Protein AF-A0A960QPZ6-F1 (afdb_monomer_lite)

Sequence (153 aa):
MKTTFALFFSLGWSLLLLDAQANNLSITNLSLVNVTNGSADIQFDLSWDNSWRTSWSDNGDTVTVTNWDAAWVFAKFRQSGGLWKHVMLTESNHTATGGTVIDVAMDDGGTNLGAFVYRPVDGAGSVTCEQMRLHWNYAASGLSGTNDVDIAV

pLDDT: mean 88.05, std 16.97, range [37.25, 98.75]

Secondary structure (DSSP, 8-state):
--------------------S-EEEEEEEEEEEEEETTEEEEEEEEEEEEEEEEEEEETTTTEEEEEE-EEEE--EEEETT---EE--B-SS--B--TT-EEEEEE-TTS-EEEEEEE-SSSEEEEEEEEEEEEEE-TTTTT-S--TTEEEE-

Foldseek 3Di:
DDDDDDDDPPPPPPPPPPPPQKAPWDKADWDWAPWDFQKIKGWIKIKTWWWFKDWDADPVNPDIDIDTDWDWDWKWKDAQPDDIDAFFFDQDPWDWFQQWDWHFDADPVRTRRTTIIGHPDGDTTMGITHGTITMTRVVVVVDRGCPRMDMDD

Radius of gyration: 22.53 Å; chains: 1; bounding box: 46×29×90 Å

Structure (mmCIF, N/CA/C/O backbone):
data_AF-A0A960QPZ6-F1
#
_entry.id   AF-A0A960QPZ6-F1
#
loop_
_atom_site.group_PDB
_atom_site.id
_atom_site.type_symbol
_atom_site.label_atom_id
_atom_site.label_alt_id
_atom_site.label_comp_id
_atom_site.label_asym_id
_atom_site.label_entity_id
_atom_site.label_seq_id
_atom_site.pdbx_PDB_ins_code
_atom_site.Cartn_x
_atom_site.Cartn_y
_atom_site.Cartn_z
_atom_site.occupancy
_atom_site.B_iso_or_equiv
_atom_site.auth_seq_id
_atom_site.auth_comp_id
_atom_site.auth_asym_id
_atom_site.auth_atom_id
_atom_site.pdbx_PDB_model_num
ATOM 1 N N . MET A 1 1 ? 15.414 12.704 -68.018 1.00 43.94 1 MET A N 1
ATOM 2 C CA . MET A 1 1 ? 15.984 12.180 -66.760 1.00 43.94 1 MET A CA 1
ATOM 3 C C . MET A 1 1 ? 15.284 12.911 -65.625 1.00 43.94 1 MET A C 1
ATOM 5 O O . MET A 1 1 ? 15.321 14.132 -65.606 1.00 43.94 1 MET A O 1
ATOM 9 N N . LYS A 1 2 ? 14.491 12.188 -64.829 1.00 42.75 2 LYS A N 1
ATOM 10 C CA . LYS A 1 2 ? 13.606 12.718 -63.780 1.00 42.75 2 LYS A CA 1
ATOM 11 C C . LYS A 1 2 ? 14.327 12.629 -62.437 1.00 42.75 2 LYS A C 1
ATOM 13 O O . LYS A 1 2 ? 14.859 11.560 -62.181 1.00 42.75 2 LYS A O 1
ATOM 18 N N . THR A 1 3 ? 14.224 13.655 -61.594 1.00 42.50 3 THR A N 1
ATOM 19 C CA . THR A 1 3 ? 14.124 13.518 -60.125 1.00 42.50 3 THR A CA 1
ATOM 20 C C . THR A 1 3 ? 13.735 14.869 -59.525 1.00 42.50 3 THR A C 1
ATOM 22 O O . THR A 1 3 ? 14.580 15.737 -59.327 1.00 42.50 3 THR A O 1
ATOM 25 N N . THR A 1 4 ? 12.445 15.051 -59.251 1.00 46.94 4 THR A N 1
ATOM 26 C CA . THR A 1 4 ? 11.935 16.123 -58.386 1.00 46.94 4 THR A CA 1
ATOM 27 C C . THR A 1 4 ? 11.815 15.536 -56.983 1.00 46.94 4 THR A C 1
ATOM 29 O O . THR A 1 4 ? 11.091 14.562 -56.790 1.00 46.94 4 THR A O 1
ATOM 32 N N . PHE A 1 5 ? 12.566 16.082 -56.028 1.00 43.59 5 PHE A N 1
ATOM 33 C CA . PHE A 1 5 ? 12.556 15.671 -54.624 1.00 43.59 5 PHE A CA 1
ATOM 34 C C . PHE A 1 5 ? 11.449 16.452 -53.906 1.00 43.59 5 PHE A C 1
ATOM 36 O O . PHE A 1 5 ? 11.554 17.667 -53.748 1.00 43.59 5 PHE A O 1
ATOM 43 N N . ALA A 1 6 ? 10.359 15.784 -53.533 1.00 40.78 6 ALA A N 1
ATOM 44 C CA . ALA A 1 6 ? 9.303 16.381 -52.724 1.00 40.78 6 ALA A CA 1
ATOM 45 C C . ALA A 1 6 ? 9.558 16.039 -51.249 1.00 40.78 6 ALA A C 1
ATOM 47 O O . ALA A 1 6 ? 9.459 14.877 -50.856 1.00 40.78 6 ALA A O 1
ATOM 48 N N . LEU A 1 7 ? 9.894 17.047 -50.438 1.00 37.25 7 LEU A N 1
ATOM 49 C CA . LEU A 1 7 ? 9.823 16.952 -48.980 1.00 37.25 7 LEU A CA 1
ATOM 50 C C . LEU A 1 7 ? 8.342 16.910 -48.576 1.00 37.25 7 LEU A C 1
ATOM 52 O O . LEU A 1 7 ? 7.638 17.910 -48.707 1.00 37.25 7 LEU A O 1
ATOM 56 N N . PHE A 1 8 ? 7.873 15.780 -48.050 1.00 42.38 8 PHE A N 1
ATOM 57 C CA . PHE A 1 8 ? 6.634 15.744 -47.277 1.00 42.38 8 PHE A CA 1
ATOM 58 C C . PHE A 1 8 ? 6.959 16.117 -45.830 1.00 42.38 8 PHE A C 1
ATOM 60 O O . PHE A 1 8 ? 7.414 15.289 -45.047 1.00 42.38 8 PHE A O 1
ATOM 67 N N . PHE A 1 9 ? 6.725 17.378 -45.473 1.00 42.84 9 PHE A N 1
ATOM 68 C CA . PHE A 1 9 ? 6.653 17.815 -44.080 1.00 42.84 9 PHE A CA 1
ATOM 69 C C . PHE A 1 9 ? 5.262 17.444 -43.545 1.00 42.84 9 PHE A C 1
ATOM 71 O O . PHE A 1 9 ? 4.390 18.293 -43.381 1.00 42.84 9 PHE A O 1
ATOM 78 N N . SER A 1 10 ? 5.005 16.151 -43.331 1.00 46.50 10 SER A N 1
ATOM 79 C CA . SER A 1 10 ? 3.870 15.760 -42.501 1.00 46.50 10 SER A CA 1
ATOM 80 C C . SER A 1 10 ? 4.291 15.960 -41.049 1.00 46.50 10 SER A C 1
ATOM 82 O O . SER A 1 10 ? 4.783 15.033 -40.406 1.00 46.50 10 SER A O 1
ATOM 84 N N . LEU A 1 11 ? 4.083 17.174 -40.528 1.00 47.16 11 LEU A N 1
ATOM 85 C CA . LEU A 1 11 ? 3.841 17.378 -39.099 1.00 47.16 11 LEU A CA 1
ATOM 86 C C . LEU A 1 11 ? 2.511 16.681 -38.763 1.00 47.16 11 LEU A C 1
ATOM 88 O O . LEU A 1 11 ? 1.470 17.298 -38.554 1.00 47.16 11 LEU A O 1
ATOM 92 N N . GLY A 1 12 ? 2.537 15.351 -38.820 1.00 43.44 12 GLY A N 1
ATOM 93 C CA . GLY A 1 12 ? 1.534 14.491 -38.239 1.00 43.44 12 GLY A CA 1
ATOM 94 C C . GLY A 1 12 ? 1.716 14.625 -36.747 1.00 43.44 12 GLY A C 1
ATOM 95 O O . GLY A 1 12 ? 2.665 14.104 -36.173 1.00 43.44 12 GLY A O 1
ATOM 96 N N . TRP A 1 13 ? 0.836 15.416 -36.167 1.00 51.91 13 TRP A N 1
ATOM 97 C CA . TRP A 1 13 ? 0.618 15.615 -34.752 1.00 51.91 13 TRP A CA 1
ATOM 98 C C . TRP A 1 13 ? 0.305 14.259 -34.099 1.00 51.91 13 TRP A C 1
ATOM 100 O O . TRP A 1 13 ? -0.841 13.936 -33.809 1.00 51.91 13 TRP A O 1
ATOM 110 N N . SER A 1 14 ? 1.309 13.411 -33.902 1.00 44.62 14 SER A N 1
ATOM 111 C CA . SER A 1 14 ? 1.199 12.313 -32.960 1.00 44.62 14 SER A CA 1
ATOM 112 C C . SER A 1 14 ? 1.344 12.945 -31.584 1.00 44.62 14 SER A C 1
ATOM 114 O O . SER A 1 14 ? 2.446 13.023 -31.040 1.00 44.62 14 SER A O 1
ATOM 116 N N . LEU A 1 15 ? 0.224 13.436 -31.036 1.00 45.72 15 LEU A N 1
ATOM 117 C CA . LEU A 1 15 ? 0.017 13.333 -29.599 1.00 45.72 15 LEU A CA 1
ATOM 118 C C . LEU A 1 15 ? 0.241 11.853 -29.283 1.00 45.72 15 LEU A C 1
ATOM 120 O O . LEU A 1 15 ? -0.652 11.027 -29.461 1.00 45.72 15 LEU A O 1
ATOM 124 N N . LEU A 1 16 ? 1.469 11.508 -28.898 1.00 50.16 16 LEU A N 1
ATOM 125 C CA . LEU A 1 16 ? 1.705 10.337 -28.082 1.00 50.16 16 LEU A CA 1
ATOM 126 C C . LEU A 1 16 ? 0.889 10.614 -26.828 1.00 50.16 16 LEU A C 1
ATOM 128 O O . LEU A 1 16 ? 1.297 11.389 -25.963 1.00 50.16 16 LEU A O 1
ATOM 132 N N . LEU A 1 17 ? -0.327 10.072 -26.813 1.00 46.59 17 LEU A N 1
ATOM 133 C CA . LEU A 1 17 ? -1.049 9.805 -25.591 1.00 46.59 17 LEU A CA 1
ATOM 134 C C . LEU A 1 17 ? -0.067 8.975 -24.772 1.00 46.59 17 LEU A C 1
ATOM 136 O O . LEU A 1 17 ? 0.158 7.799 -25.048 1.00 46.59 17 LEU A O 1
ATOM 140 N N . LEU A 1 18 ? 0.630 9.635 -23.851 1.00 50.94 18 LEU A N 1
ATOM 141 C CA . LEU A 1 18 ? 1.310 8.960 -22.766 1.00 50.94 18 LEU A CA 1
ATOM 142 C C . LEU A 1 18 ? 0.172 8.415 -21.912 1.00 50.94 18 LEU A C 1
ATOM 144 O O . LEU A 1 18 ? -0.255 9.055 -20.954 1.00 50.94 18 LEU A O 1
ATOM 148 N N . ASP A 1 19 ? -0.402 7.295 -22.354 1.00 54.47 19 ASP A N 1
ATOM 149 C CA . ASP A 1 19 ? -1.340 6.536 -21.554 1.00 54.47 19 ASP A CA 1
ATOM 150 C C . ASP A 1 19 ? -0.607 6.239 -20.256 1.00 54.47 19 ASP A C 1
ATOM 152 O O . ASP A 1 19 ? 0.453 5.598 -20.263 1.00 54.47 19 ASP A O 1
ATOM 156 N N . ALA A 1 20 ? -1.139 6.782 -19.159 1.00 57.62 20 ALA A N 1
ATOM 157 C CA . ALA A 1 20 ? -0.733 6.400 -17.823 1.00 57.62 20 ALA A CA 1
ATOM 158 C C . ALA A 1 20 ? -0.838 4.877 -17.780 1.00 57.62 20 ALA A C 1
ATOM 160 O O . ALA A 1 20 ? -1.936 4.329 -17.855 1.00 57.62 20 ALA A O 1
ATOM 161 N N . GLN A 1 21 ? 0.322 4.217 -17.801 1.00 70.19 21 GLN A N 1
ATOM 162 C CA . GLN A 1 21 ? 0.379 2.784 -18.051 1.00 70.19 21 GLN A CA 1
ATOM 163 C C . GLN A 1 21 ? -0.396 2.065 -16.940 1.00 70.19 21 GLN A C 1
ATOM 165 O O . GLN A 1 21 ? -1.256 1.268 -17.262 1.00 70.19 21 GLN A O 1
ATOM 170 N N . ALA A 1 22 ? -0.239 2.451 -15.669 1.00 73.75 22 ALA A N 1
ATOM 171 C CA . ALA A 1 22 ? -0.967 1.862 -14.544 1.00 73.75 22 ALA A CA 1
ATOM 172 C C . ALA A 1 22 ? -2.485 2.138 -14.593 1.00 73.75 22 ALA A C 1
ATOM 174 O O . ALA A 1 22 ? -2.936 3.256 -14.333 1.00 73.75 22 ALA A O 1
ATOM 175 N N . ASN A 1 23 ? -3.287 1.112 -14.875 1.00 89.38 23 ASN A N 1
ATOM 176 C CA . ASN A 1 23 ? -4.750 1.195 -14.883 1.00 89.38 23 ASN A CA 1
ATOM 177 C C . ASN A 1 23 ? -5.389 0.009 -14.142 1.00 89.38 23 ASN A C 1
ATOM 179 O O . ASN A 1 23 ? -4.703 -0.902 -13.692 1.00 89.38 23 ASN A O 1
ATOM 183 N N . ASN A 1 24 ? -6.709 0.065 -13.935 1.00 95.25 24 ASN A N 1
ATOM 184 C CA . ASN A 1 24 ? -7.474 -0.960 -13.210 1.00 95.25 24 ASN A CA 1
ATOM 185 C C . ASN A 1 24 ? -6.966 -1.247 -11.780 1.00 95.25 24 ASN A C 1
ATOM 187 O O . ASN A 1 24 ? -7.023 -2.384 -11.318 1.00 95.25 24 ASN A O 1
ATOM 191 N N . LEU A 1 25 ? -6.491 -0.214 -11.071 1.00 96.25 25 LEU A N 1
ATOM 192 C CA . LEU A 1 25 ? -6.108 -0.324 -9.662 1.00 96.25 25 LEU A CA 1
ATOM 193 C C . LEU A 1 25 ? -7.307 -0.774 -8.818 1.00 96.25 25 LEU A C 1
ATOM 195 O O . LEU A 1 25 ? -8.364 -0.140 -8.835 1.00 96.25 25 LEU A O 1
ATOM 199 N N . SER A 1 26 ? -7.130 -1.856 -8.068 1.00 97.12 26 SER A N 1
ATOM 200 C CA . SER A 1 26 ? -8.166 -2.460 -7.241 1.00 97.12 26 SER A CA 1
ATOM 201 C C . SER A 1 26 ? -7.607 -2.906 -5.898 1.00 97.12 26 SER A C 1
ATOM 203 O O . SER A 1 26 ? -6.515 -3.474 -5.827 1.00 97.12 26 SER A O 1
ATOM 205 N N . ILE A 1 27 ? -8.390 -2.662 -4.846 1.00 97.88 27 ILE A N 1
ATOM 206 C CA . ILE A 1 27 ? -8.162 -3.174 -3.498 1.00 97.88 27 ILE A CA 1
ATOM 207 C C . ILE A 1 27 ? -9.386 -3.987 -3.088 1.00 97.88 27 ILE A C 1
ATOM 209 O O . ILE A 1 27 ? -10.518 -3.501 -3.150 1.00 97.88 27 ILE A O 1
ATOM 213 N N . THR A 1 28 ? -9.164 -5.226 -2.663 1.00 98.31 28 THR A N 1
ATOM 214 C CA . THR A 1 28 ? -10.225 -6.153 -2.249 1.00 98.31 28 THR A CA 1
ATOM 215 C C . THR A 1 28 ? -9.833 -6.922 -0.992 1.00 98.31 28 THR A C 1
ATOM 217 O O . THR A 1 28 ? -8.703 -6.832 -0.522 1.00 98.31 28 THR A O 1
ATOM 220 N N . ASN A 1 29 ? -10.774 -7.687 -0.429 1.00 98.00 29 ASN A N 1
ATOM 221 C CA . ASN A 1 29 ? -10.524 -8.617 0.682 1.00 98.00 29 ASN A CA 1
ATOM 222 C C . ASN A 1 29 ? -9.880 -7.969 1.923 1.00 98.00 29 ASN A C 1
ATOM 224 O O . ASN A 1 29 ? -9.059 -8.574 2.612 1.00 98.00 29 ASN A O 1
ATOM 228 N N . LEU A 1 30 ? -10.289 -6.730 2.212 1.00 98.00 30 LEU A N 1
ATOM 229 C CA . LEU A 1 30 ? -9.830 -5.973 3.369 1.00 98.00 30 LEU A CA 1
ATOM 230 C C . LEU A 1 30 ? -10.239 -6.658 4.679 1.00 98.00 30 LEU A C 1
ATOM 232 O O . LEU A 1 30 ? -11.414 -6.952 4.906 1.00 98.00 30 LEU A O 1
ATOM 236 N N . SER A 1 31 ? -9.271 -6.868 5.564 1.00 97.00 31 SER A N 1
ATOM 237 C CA . SER A 1 31 ? -9.480 -7.409 6.904 1.00 97.00 31 SER A CA 1
ATOM 238 C C . SER A 1 31 ? -8.396 -6.939 7.872 1.00 97.00 31 SER A C 1
ATOM 240 O O . SER A 1 31 ? -7.317 -6.506 7.472 1.00 97.00 31 SER A O 1
ATOM 242 N N . LEU A 1 32 ? -8.691 -7.022 9.168 1.00 96.62 32 LEU A N 1
ATOM 243 C CA . LEU A 1 32 ? -7.719 -6.785 10.229 1.00 96.62 32 LEU A CA 1
ATOM 244 C C . LEU A 1 32 ? -7.284 -8.130 10.811 1.00 96.62 32 LEU A C 1
ATOM 246 O O . LEU A 1 32 ? -8.122 -8.903 11.278 1.00 96.62 32 LEU A O 1
ATOM 250 N N . VAL A 1 33 ? -5.984 -8.406 10.794 1.00 97.25 33 VAL A N 1
ATOM 251 C CA . VAL A 1 33 ? -5.399 -9.664 11.279 1.00 97.25 33 VAL A CA 1
ATOM 252 C C . VAL A 1 33 ? -4.259 -9.383 12.256 1.00 97.25 33 VAL A C 1
ATOM 254 O O . VAL A 1 33 ? -3.859 -8.235 12.443 1.00 97.25 33 VAL A O 1
ATOM 257 N N . ASN A 1 34 ? -3.754 -10.426 12.923 1.00 96.56 34 ASN A N 1
ATOM 258 C CA . ASN A 1 34 ? -2.625 -10.339 13.861 1.00 96.56 34 ASN A CA 1
ATOM 259 C C . ASN A 1 34 ? -2.759 -9.204 14.888 1.00 96.56 34 ASN A C 1
ATOM 261 O O . ASN A 1 34 ? -1.791 -8.519 15.212 1.00 96.56 34 ASN A O 1
ATOM 265 N N . VAL A 1 35 ? -3.977 -8.996 15.393 1.00 95.81 35 VAL A N 1
ATOM 266 C CA . VAL A 1 35 ? -4.238 -8.001 16.430 1.00 95.81 35 VAL A CA 1
ATOM 267 C C . VAL A 1 35 ? -3.502 -8.427 17.698 1.00 95.81 35 VAL A C 1
ATOM 269 O O . VAL A 1 35 ? -3.806 -9.457 18.300 1.00 95.81 35 VAL A O 1
ATOM 272 N N . THR A 1 36 ? -2.533 -7.619 18.106 1.00 93.12 36 THR A N 1
ATOM 273 C CA . THR A 1 36 ? -1.797 -7.756 19.368 1.00 93.12 36 THR A CA 1
ATOM 274 C C . THR A 1 36 ? -1.936 -6.470 20.171 1.00 93.12 36 THR A C 1
ATOM 276 O O . THR A 1 36 ? -2.633 -5.561 19.735 1.00 93.12 36 THR A O 1
ATOM 279 N N . ASN A 1 37 ? -1.331 -6.369 21.357 1.00 90.50 37 ASN A N 1
ATOM 280 C CA . ASN A 1 37 ? -1.457 -5.171 22.187 1.00 90.50 37 ASN A CA 1
ATOM 281 C C . ASN A 1 37 ? -0.731 -3.967 21.551 1.00 90.50 37 ASN A C 1
ATOM 283 O O . ASN A 1 37 ? 0.492 -3.878 21.611 1.00 90.50 37 ASN A O 1
ATOM 287 N N . GLY A 1 38 ? -1.499 -3.044 20.972 1.00 93.94 38 GLY A N 1
ATOM 288 C CA . GLY A 1 38 ? -1.025 -1.793 20.379 1.00 93.94 38 GLY A CA 1
ATOM 289 C C . GLY A 1 38 ? -0.754 -1.814 18.871 1.00 93.94 38 GLY A C 1
ATOM 290 O O . GLY A 1 38 ? -0.540 -0.744 18.297 1.00 93.94 38 GLY A O 1
ATOM 291 N N . SER A 1 39 ? -0.811 -2.979 18.217 1.00 96.44 39 SER A N 1
ATOM 292 C CA . SER A 1 39 ? -0.663 -3.080 16.762 1.00 96.44 39 SER A CA 1
ATOM 293 C C . SER A 1 39 ? -1.513 -4.173 16.115 1.00 96.44 39 SER A C 1
ATOM 295 O O . SER A 1 39 ? -1.953 -5.125 16.765 1.00 96.44 39 SER A O 1
ATOM 297 N N . ALA A 1 40 ? -1.764 -4.018 14.818 1.00 97.44 40 ALA A N 1
ATOM 298 C CA . ALA A 1 40 ? -2.487 -4.983 13.997 1.00 97.44 40 ALA A CA 1
ATOM 299 C C . ALA A 1 40 ? -2.033 -4.897 12.533 1.00 97.44 40 ALA A C 1
ATOM 301 O O . ALA A 1 40 ? -1.489 -3.880 12.111 1.00 97.44 40 ALA A O 1
ATOM 302 N N . ASP A 1 41 ? -2.297 -5.937 11.748 1.00 98.06 41 ASP A N 1
ATOM 303 C CA . ASP A 1 41 ? -2.031 -5.953 10.310 1.00 98.06 41 ASP A CA 1
ATOM 304 C C . ASP A 1 41 ? -3.313 -5.650 9.532 1.00 98.06 41 ASP A C 1
ATOM 306 O O . ASP A 1 41 ? -4.302 -6.378 9.637 1.00 98.06 41 ASP A O 1
ATOM 310 N N . ILE A 1 42 ? -3.283 -4.605 8.709 1.00 98.12 42 ILE A N 1
ATOM 311 C CA . ILE A 1 42 ? -4.313 -4.326 7.708 1.00 98.12 42 ILE A CA 1
ATOM 312 C C . ILE A 1 42 ? -3.991 -5.186 6.489 1.00 98.12 42 ILE A C 1
ATOM 314 O O . ILE A 1 42 ? -3.058 -4.878 5.744 1.00 98.12 42 ILE A O 1
ATOM 318 N N . GLN A 1 43 ? -4.730 -6.281 6.325 1.00 98.62 43 GLN A N 1
ATOM 319 C CA . GLN A 1 43 ? -4.570 -7.225 5.227 1.00 98.62 43 GLN A CA 1
ATOM 320 C C . GLN A 1 43 ? -5.539 -6.903 4.094 1.00 98.62 43 GLN A C 1
ATOM 322 O O . GLN A 1 43 ? -6.727 -6.702 4.335 1.00 98.62 43 GLN A O 1
ATOM 327 N N . PHE A 1 44 ? -5.046 -6.904 2.863 1.00 98.75 44 PHE A N 1
ATOM 328 C CA . PHE A 1 44 ? -5.846 -6.703 1.661 1.00 98.75 44 PHE A CA 1
ATOM 329 C C . PHE A 1 44 ? -5.170 -7.353 0.455 1.00 98.75 44 PHE A C 1
ATOM 331 O O . PHE A 1 44 ? -3.981 -7.681 0.487 1.00 98.75 44 PHE A O 1
ATOM 338 N N . ASP A 1 45 ? -5.936 -7.493 -0.618 1.00 98.75 45 ASP A N 1
ATOM 339 C CA . ASP A 1 45 ? -5.407 -7.815 -1.933 1.00 98.75 45 ASP A CA 1
ATOM 340 C C . ASP A 1 45 ? -5.309 -6.532 -2.753 1.00 98.75 45 ASP A C 1
ATOM 342 O O . ASP A 1 45 ? -6.228 -5.712 -2.736 1.00 98.75 45 ASP A O 1
ATOM 346 N N . LEU A 1 46 ? -4.199 -6.361 -3.466 1.00 98.56 46 LEU A N 1
ATOM 347 C CA . LEU A 1 46 ? -3.935 -5.221 -4.340 1.00 98.56 46 LEU A CA 1
ATOM 348 C C . LEU A 1 46 ? -3.628 -5.726 -5.743 1.00 98.56 46 LEU A C 1
ATOM 350 O O . LEU A 1 46 ? -2.812 -6.628 -5.924 1.00 98.56 46 LEU A O 1
ATOM 354 N N . SER A 1 47 ? -4.241 -5.121 -6.751 1.00 98.25 47 SER A N 1
ATOM 355 C CA . SER A 1 47 ? -3.896 -5.400 -8.141 1.00 98.25 47 SER A CA 1
ATOM 356 C C . SER A 1 47 ? -4.001 -4.158 -9.001 1.00 98.25 47 SER A C 1
ATOM 358 O O . SER A 1 47 ? -4.768 -3.248 -8.697 1.00 98.25 47 SER A O 1
ATOM 360 N N . TRP A 1 48 ? -3.199 -4.120 -10.056 1.00 97.69 48 TRP A N 1
ATOM 361 C CA . TRP A 1 48 ? -3.347 -3.170 -11.147 1.00 97.69 48 TRP A CA 1
ATOM 362 C C . TRP A 1 48 ? -2.664 -3.714 -12.396 1.00 97.69 48 TRP A C 1
ATOM 364 O O . TRP A 1 48 ? -1.762 -4.556 -12.331 1.00 97.69 48 TRP A O 1
ATOM 374 N N . ASP A 1 49 ? -3.113 -3.239 -13.544 1.00 96.44 49 ASP A N 1
ATOM 375 C CA . ASP A 1 49 ? -2.592 -3.633 -14.838 1.00 96.44 49 ASP A CA 1
ATOM 376 C C . ASP A 1 49 ? -1.474 -2.700 -15.287 1.00 96.44 49 ASP A C 1
ATOM 378 O O . ASP A 1 49 ? -1.376 -1.553 -14.844 1.00 96.44 49 ASP A O 1
ATOM 382 N N . ASN A 1 50 ? -0.655 -3.203 -16.220 1.00 94.88 50 ASN A N 1
ATOM 383 C CA . ASN A 1 50 ? 0.343 -2.410 -16.943 1.00 94.88 50 ASN A CA 1
ATOM 384 C C . ASN A 1 50 ? 1.338 -1.672 -16.020 1.00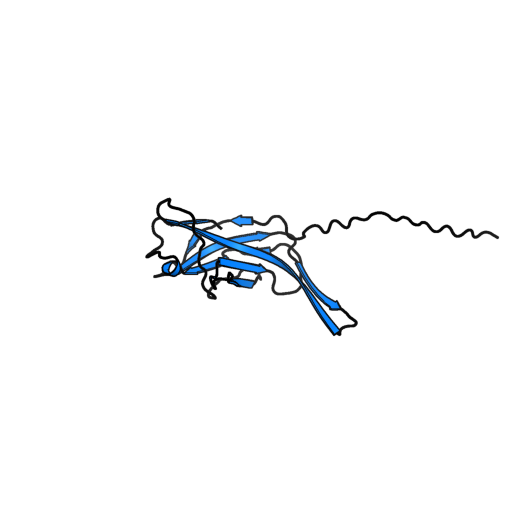 94.88 50 ASN A C 1
ATOM 386 O O . ASN A 1 50 ? 1.850 -0.604 -16.364 1.00 94.88 50 ASN A O 1
ATOM 390 N N . SER A 1 51 ? 1.654 -2.258 -14.862 1.00 95.69 51 SER A N 1
ATOM 391 C CA . SER A 1 51 ? 2.794 -1.806 -14.068 1.00 95.69 51 SER A CA 1
ATOM 392 C C . SER A 1 51 ? 4.072 -1.972 -14.866 1.00 95.69 51 SER A C 1
ATOM 394 O O . SER A 1 51 ? 4.233 -2.968 -15.572 1.00 95.69 51 SER A O 1
ATOM 396 N N . TRP A 1 52 ? 5.005 -1.045 -14.710 1.00 95.62 52 TRP A N 1
ATOM 397 C CA . TRP A 1 52 ? 6.267 -1.021 -15.415 1.00 95.62 52 TRP A CA 1
ATOM 398 C C . TRP A 1 52 ? 7.378 -0.417 -14.554 1.00 95.62 52 TRP A C 1
ATOM 400 O O . TRP A 1 52 ? 7.182 0.493 -13.752 1.00 95.62 52 TRP A O 1
ATOM 410 N N . ARG A 1 53 ? 8.589 -0.912 -14.772 1.00 96.44 53 ARG A N 1
ATOM 411 C CA . ARG A 1 53 ? 9.834 -0.308 -14.318 1.00 96.44 53 ARG A CA 1
ATOM 412 C C . ARG A 1 53 ? 10.863 -0.496 -15.415 1.00 96.44 53 ARG A C 1
ATOM 414 O O . ARG A 1 53 ? 10.981 -1.589 -15.966 1.00 96.44 53 ARG A O 1
ATOM 421 N N . THR A 1 54 ? 11.594 0.559 -15.737 1.00 95.50 54 THR A N 1
ATOM 422 C CA . THR A 1 54 ? 12.649 0.507 -16.745 1.00 95.50 54 THR A CA 1
ATOM 423 C C . THR A 1 54 ? 13.840 1.329 -16.299 1.00 95.50 54 THR A C 1
ATOM 425 O O . THR A 1 54 ? 13.685 2.443 -15.793 1.00 95.50 54 THR A O 1
ATOM 428 N N . SER A 1 55 ? 15.027 0.793 -16.543 1.00 96.12 55 SER A N 1
ATOM 429 C CA . SER A 1 55 ? 16.290 1.483 -16.349 1.00 96.12 55 SER A CA 1
ATOM 430 C C . SER A 1 55 ? 17.040 1.569 -17.675 1.00 96.12 55 SER A C 1
ATOM 432 O O . SER A 1 55 ? 17.021 0.632 -18.472 1.00 96.12 55 SER A O 1
ATOM 434 N N . TRP A 1 56 ? 17.696 2.695 -17.940 1.00 94.88 56 TRP A N 1
ATOM 435 C CA . TRP A 1 56 ? 18.561 2.860 -19.106 1.00 94.88 56 TRP A CA 1
ATOM 436 C C . TRP A 1 56 ? 19.731 3.790 -18.799 1.00 94.88 56 TRP A C 1
ATOM 438 O O . TRP A 1 56 ? 19.707 4.582 -17.854 1.00 94.88 56 TRP A O 1
ATOM 448 N N . SER A 1 57 ? 20.768 3.674 -19.617 1.00 96.31 57 SER A N 1
ATOM 449 C CA . SER A 1 57 ? 21.892 4.596 -19.630 1.00 96.31 57 SER A CA 1
ATOM 450 C C . SER A 1 57 ? 21.572 5.833 -20.462 1.00 96.31 57 SER A C 1
ATOM 452 O O . SER A 1 57 ? 21.173 5.717 -21.620 1.00 96.31 57 SER A O 1
ATOM 454 N N . ASP A 1 58 ? 21.826 7.011 -19.908 1.00 93.56 58 ASP A N 1
ATOM 455 C CA . ASP A 1 58 ? 21.728 8.301 -20.584 1.00 93.56 58 ASP A CA 1
ATOM 456 C C . ASP A 1 58 ? 23.066 9.061 -20.495 1.00 93.56 58 ASP A C 1
ATOM 458 O O . ASP A 1 58 ? 23.963 8.706 -19.722 1.00 93.56 58 ASP A O 1
ATOM 462 N N . ASN A 1 59 ? 23.227 10.105 -21.310 1.00 91.81 59 ASN A N 1
ATOM 463 C CA . ASN A 1 59 ? 24.463 10.886 -21.438 1.00 91.81 59 ASN A CA 1
ATOM 464 C C . ASN A 1 59 ? 25.706 10.014 -21.713 1.00 91.81 59 ASN A C 1
ATOM 466 O O . ASN A 1 59 ? 26.747 10.174 -21.074 1.00 91.81 59 ASN A O 1
ATOM 470 N N . GLY A 1 60 ? 25.589 9.068 -22.652 1.00 89.12 60 GLY A N 1
ATOM 471 C CA . GLY A 1 60 ? 26.693 8.18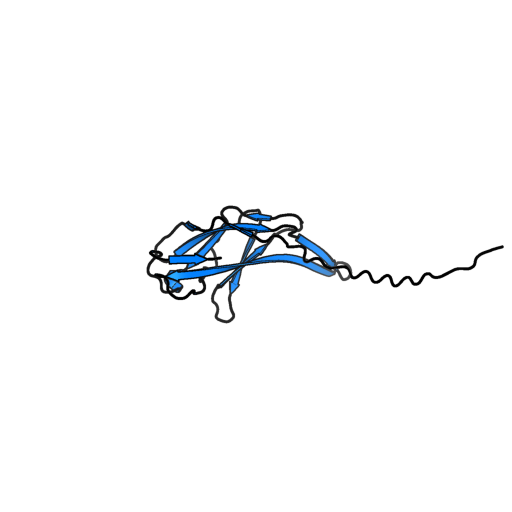4 -23.046 1.00 89.12 60 GLY A CA 1
ATOM 472 C C . GLY A 1 60 ? 27.180 7.289 -21.905 1.00 89.12 60 GLY A C 1
ATOM 473 O O . GLY A 1 60 ? 28.367 7.295 -21.600 1.00 89.12 60 GLY A O 1
ATOM 474 N N . ASP A 1 61 ? 26.257 6.579 -21.250 1.00 89.81 61 ASP A N 1
ATOM 475 C CA . ASP A 1 61 ? 26.524 5.665 -20.125 1.00 89.81 61 ASP A CA 1
ATOM 476 C C . ASP A 1 61 ? 27.032 6.327 -18.830 1.00 89.81 61 ASP A C 1
ATOM 478 O O . ASP A 1 61 ? 27.472 5.640 -17.910 1.00 89.81 61 ASP A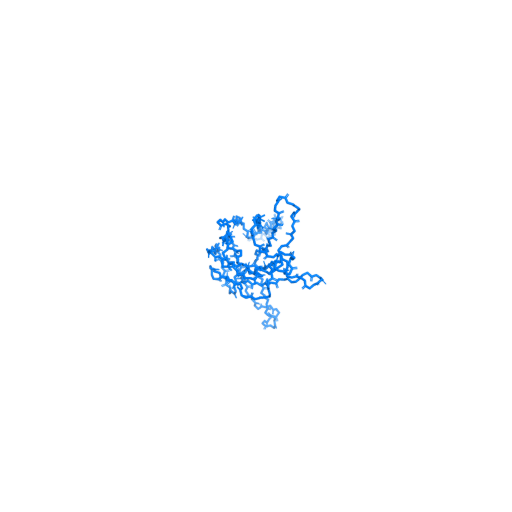 O 1
ATOM 482 N N . THR A 1 62 ? 26.934 7.656 -18.714 1.00 94.81 62 THR A N 1
ATOM 483 C CA . THR A 1 62 ? 27.371 8.389 -17.508 1.00 94.81 62 THR A CA 1
ATOM 484 C C . THR A 1 62 ? 26.276 8.478 -16.443 1.00 94.81 62 THR A C 1
ATOM 486 O O . THR A 1 62 ? 26.572 8.597 -15.255 1.00 94.81 62 THR A O 1
ATOM 489 N N . VAL A 1 63 ? 25.005 8.435 -16.849 1.00 94.00 63 VAL A N 1
ATOM 490 C CA . VAL A 1 63 ? 23.855 8.536 -15.944 1.00 94.00 63 VAL A CA 1
ATOM 491 C C . VAL A 1 63 ? 22.982 7.303 -16.113 1.00 94.00 63 VAL A C 1
ATOM 493 O O . VAL A 1 63 ? 22.555 6.997 -17.219 1.00 94.00 63 VAL A O 1
ATOM 496 N N . THR A 1 64 ? 22.675 6.610 -15.021 1.00 94.25 64 THR A N 1
ATOM 497 C CA . THR A 1 64 ? 21.601 5.612 -15.013 1.00 94.25 64 THR A CA 1
ATOM 498 C C . THR A 1 64 ? 20.304 6.301 -14.629 1.00 94.25 64 THR A C 1
ATOM 500 O O . THR A 1 64 ? 20.206 6.896 -13.555 1.00 94.25 64 THR A O 1
ATOM 503 N N . VAL A 1 65 ? 19.315 6.222 -15.511 1.00 95.00 65 VAL A N 1
ATOM 504 C CA . VAL A 1 65 ? 17.964 6.720 -15.267 1.00 95.00 65 VAL A CA 1
ATOM 505 C C . VAL A 1 65 ? 17.057 5.523 -15.045 1.00 95.00 65 VAL A C 1
ATOM 507 O O . VAL A 1 65 ? 17.074 4.579 -15.832 1.00 95.00 65 VAL A O 1
ATOM 510 N N . THR A 1 66 ? 16.256 5.569 -13.986 1.00 95.50 66 THR A N 1
ATOM 511 C CA . THR A 1 66 ? 15.227 4.567 -13.708 1.00 95.50 66 THR A CA 1
ATOM 512 C C . THR A 1 66 ? 13.894 5.273 -13.529 1.00 95.50 66 THR A C 1
ATOM 514 O O . THR A 1 66 ? 13.809 6.262 -12.803 1.00 95.50 66 THR A O 1
ATOM 517 N N . ASN A 1 67 ? 12.856 4.771 -14.192 1.00 95.12 67 ASN A N 1
ATOM 518 C CA . ASN A 1 67 ? 11.490 5.260 -14.051 1.00 95.12 67 ASN A CA 1
ATOM 519 C C . ASN A 1 67 ? 10.535 4.075 -13.855 1.00 95.12 67 ASN A C 1
ATOM 521 O O . ASN A 1 67 ? 10.786 2.982 -14.371 1.00 95.12 67 ASN A O 1
ATOM 525 N N . TRP A 1 68 ? 9.501 4.271 -13.044 1.00 95.44 68 TRP A N 1
ATOM 526 C CA . TRP A 1 68 ? 8.561 3.229 -12.656 1.00 95.44 68 TRP A CA 1
ATOM 527 C C . TRP A 1 68 ? 7.224 3.809 -12.211 1.00 95.44 68 TRP A C 1
ATOM 529 O O . TRP A 1 68 ? 7.116 4.988 -11.870 1.00 95.44 68 TRP A O 1
ATOM 539 N N . ASP A 1 69 ? 6.212 2.950 -12.173 1.00 95.94 69 ASP A N 1
ATOM 540 C CA . ASP A 1 69 ? 4.933 3.235 -11.541 1.00 95.94 69 ASP A CA 1
ATOM 541 C C . ASP A 1 69 ? 4.845 2.668 -10.114 1.00 95.94 69 ASP A C 1
ATOM 543 O O . ASP A 1 69 ? 5.537 1.717 -9.744 1.00 95.94 69 ASP A O 1
ATOM 547 N N . ALA A 1 70 ? 3.972 3.261 -9.299 1.00 96.31 70 ALA A N 1
ATOM 548 C CA . ALA A 1 70 ? 3.700 2.815 -7.939 1.00 96.31 70 ALA A CA 1
ATOM 549 C C . ALA A 1 70 ? 2.246 3.101 -7.546 1.00 96.31 70 ALA A C 1
ATOM 551 O O . ALA A 1 70 ? 1.672 4.110 -7.959 1.00 96.31 70 ALA A O 1
ATOM 552 N N . ALA A 1 71 ? 1.683 2.260 -6.680 1.00 96.81 71 ALA A N 1
ATOM 553 C CA . ALA A 1 71 ? 0.436 2.543 -5.981 1.00 96.81 71 ALA A CA 1
ATOM 554 C C . ALA A 1 71 ? 0.739 3.195 -4.625 1.00 96.81 71 ALA A C 1
ATOM 556 O O . ALA A 1 71 ? 1.487 2.635 -3.827 1.00 96.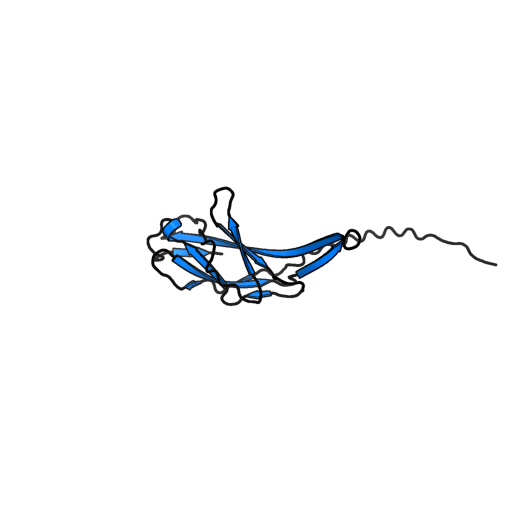81 71 ALA A O 1
ATOM 557 N N . TRP A 1 72 ? 0.153 4.359 -4.343 1.00 96.25 72 TRP A N 1
ATOM 558 C CA . TRP A 1 72 ? 0.168 4.943 -2.999 1.00 96.25 72 TRP A CA 1
ATOM 559 C C . TRP A 1 72 ? -1.013 4.399 -2.195 1.00 96.25 72 TRP A C 1
ATOM 561 O O . TRP A 1 72 ? -2.165 4.711 -2.498 1.00 96.25 72 TRP A O 1
ATOM 571 N N . VAL A 1 73 ? -0.728 3.586 -1.180 1.00 97.31 73 VAL A N 1
ATOM 572 C CA . VAL A 1 73 ? -1.733 2.930 -0.339 1.00 97.31 73 VAL A CA 1
ATOM 573 C C . VAL A 1 73 ? -1.727 3.565 1.046 1.00 97.31 73 VAL A C 1
ATOM 575 O O . VAL A 1 73 ? -0.704 3.593 1.727 1.00 97.31 73 VAL A O 1
ATOM 578 N N . PHE A 1 74 ? -2.882 4.052 1.487 1.00 96.38 74 PHE A N 1
ATOM 579 C CA . PHE A 1 74 ? -3.092 4.575 2.833 1.00 96.38 74 PHE A CA 1
ATOM 580 C C . PHE A 1 74 ? -4.408 4.039 3.378 1.00 96.38 74 PHE A C 1
ATOM 582 O O . PHE A 1 74 ? -5.314 3.729 2.618 1.00 96.38 74 PHE A O 1
ATOM 589 N N . ALA A 1 75 ? -4.526 3.957 4.699 1.00 96.25 75 ALA A N 1
ATOM 590 C CA . ALA A 1 75 ? -5.740 3.478 5.339 1.00 96.25 75 ALA A CA 1
ATOM 591 C C . ALA A 1 75 ? -6.330 4.540 6.268 1.00 96.25 75 ALA A C 1
ATOM 593 O O . ALA A 1 75 ? -5.635 5.410 6.807 1.00 96.25 75 ALA A O 1
ATOM 594 N N . LYS A 1 76 ? -7.639 4.455 6.479 1.00 96.31 76 LYS A N 1
ATOM 595 C CA . LYS A 1 76 ? -8.367 5.227 7.480 1.00 96.31 76 LYS A CA 1
ATOM 596 C C . LYS A 1 76 ? -9.106 4.291 8.417 1.00 96.31 76 LYS A C 1
ATOM 598 O O . LYS A 1 76 ? -9.541 3.214 8.022 1.00 96.31 76 LYS A O 1
ATOM 603 N N . PHE A 1 77 ? -9.279 4.734 9.653 1.00 96.12 77 PHE A N 1
ATOM 604 C CA . PHE A 1 77 ? -10.062 4.029 10.655 1.00 96.12 77 PHE A CA 1
ATOM 605 C C . PHE A 1 77 ? -11.063 4.970 11.325 1.00 96.12 77 PHE A C 1
ATOM 607 O O . PHE A 1 77 ? -10.850 6.184 11.381 1.00 96.12 77 PHE A O 1
ATOM 614 N N . ARG A 1 78 ? -12.142 4.419 11.873 1.00 95.50 78 ARG A N 1
ATOM 615 C CA . ARG A 1 78 ? -13.013 5.112 12.834 1.00 95.50 78 ARG A CA 1
ATOM 616 C C . ARG A 1 78 ? -13.426 4.149 13.937 1.00 95.50 78 ARG A C 1
ATOM 618 O O . ARG A 1 78 ? -13.533 2.953 13.695 1.00 95.50 78 ARG A O 1
ATOM 625 N N . GLN A 1 79 ? -13.677 4.674 15.130 1.00 94.12 79 GLN A N 1
ATOM 626 C CA . GLN A 1 79 ? -14.121 3.887 16.280 1.00 94.12 79 GLN A CA 1
ATOM 627 C C . GLN A 1 79 ? -15.569 4.231 16.623 1.00 94.12 79 GLN A C 1
ATOM 629 O O . GLN A 1 79 ? -15.918 5.412 16.680 1.00 94.12 79 GLN A O 1
ATOM 634 N N . SER A 1 80 ? -16.397 3.207 16.834 1.00 92.88 80 SER A N 1
ATOM 635 C CA . SER A 1 80 ? -17.793 3.320 17.281 1.00 92.88 80 SER A CA 1
ATOM 636 C C . SER A 1 80 ? -18.616 4.316 16.447 1.00 92.88 80 SER A C 1
ATOM 638 O O . SER A 1 80 ? -19.377 5.121 16.980 1.00 92.88 80 SER A O 1
ATOM 640 N N . GLY A 1 81 ? -18.422 4.304 15.122 1.00 92.56 81 GLY A N 1
ATOM 641 C CA . GLY A 1 81 ? -19.115 5.202 14.189 1.00 92.56 81 GLY A CA 1
ATOM 642 C C . GLY A 1 81 ? -18.650 6.666 14.209 1.00 92.56 81 GLY A C 1
ATOM 643 O O . GLY A 1 81 ? -19.317 7.519 13.627 1.00 92.56 81 GLY A O 1
ATOM 644 N N . GLY A 1 82 ? -17.524 6.971 14.860 1.00 93.81 82 GLY A N 1
ATOM 645 C CA . GLY A 1 82 ? -16.944 8.313 14.923 1.00 93.81 82 GLY A CA 1
ATOM 646 C C . GLY A 1 82 ? -16.334 8.817 13.605 1.00 93.81 82 GLY A C 1
ATOM 647 O O . GLY A 1 82 ? -16.580 8.293 12.518 1.00 93.81 82 GLY A O 1
ATOM 648 N N . LEU A 1 83 ? -15.506 9.861 13.706 1.00 95.44 83 LEU A N 1
ATOM 649 C CA . LEU A 1 83 ? -14.818 10.449 12.552 1.00 95.44 83 LEU A CA 1
ATOM 650 C C . LEU A 1 83 ? -13.708 9.533 12.024 1.00 95.44 83 LEU A C 1
ATOM 652 O O . LEU A 1 83 ? -12.967 8.935 12.806 1.00 95.44 83 LEU A O 1
ATOM 656 N N . TRP A 1 84 ? -13.561 9.500 10.699 1.00 96.69 84 TRP A N 1
ATOM 657 C CA . TRP A 1 84 ? -12.438 8.848 10.032 1.00 96.69 84 TRP A CA 1
ATOM 658 C C . TRP A 1 84 ? -11.126 9.580 10.320 1.00 96.69 84 TRP A C 1
ATOM 660 O O . TRP A 1 84 ? -11.029 10.796 10.149 1.00 96.69 84 TRP A O 1
ATOM 670 N N . LYS A 1 85 ? -10.110 8.819 10.717 1.00 94.31 85 LYS A N 1
ATOM 671 C CA . LYS A 1 85 ? -8.747 9.270 11.014 1.00 94.31 85 LYS A CA 1
ATOM 672 C C . LYS A 1 85 ? -7.754 8.465 10.185 1.00 94.31 85 LYS A C 1
ATOM 674 O O . LYS A 1 85 ? -8.052 7.334 9.807 1.00 94.31 85 LYS A O 1
ATOM 679 N N . HIS A 1 86 ? -6.587 9.036 9.902 1.00 93.44 86 HIS A N 1
ATOM 680 C CA . HIS A 1 86 ? -5.520 8.294 9.235 1.00 93.44 86 HIS A CA 1
ATOM 681 C C . HIS A 1 86 ? -4.970 7.193 10.138 1.00 93.44 86 HIS A C 1
ATOM 683 O O . HIS A 1 86 ? -4.745 7.408 11.328 1.00 93.44 86 HIS A O 1
ATOM 689 N N . VAL A 1 87 ? -4.734 6.031 9.543 1.00 94.69 87 VAL A N 1
ATOM 690 C CA . VAL A 1 87 ? -3.929 4.967 10.134 1.00 94.69 87 VAL A CA 1
ATOM 691 C C . VAL A 1 87 ? -2.476 5.438 10.204 1.00 94.69 87 VAL A C 1
ATOM 693 O O . VAL A 1 87 ? -1.951 5.976 9.234 1.00 94.69 87 VAL A O 1
ATOM 696 N N . MET A 1 88 ? -1.833 5.221 11.351 1.00 94.56 88 MET A N 1
ATOM 697 C CA . MET A 1 88 ? -0.401 5.468 11.541 1.00 94.56 88 MET A CA 1
ATOM 698 C C . MET A 1 88 ? 0.368 4.157 11.388 1.00 94.56 88 MET A C 1
ATOM 700 O O . MET A 1 88 ? 0.304 3.286 12.258 1.00 94.56 88 MET A O 1
ATOM 704 N N . LEU A 1 89 ? 1.071 3.990 10.276 1.00 96.19 89 LEU A N 1
ATOM 705 C CA . LEU A 1 89 ? 1.860 2.792 10.017 1.00 96.19 89 LEU A CA 1
ATOM 706 C C . LEU A 1 89 ? 3.125 2.761 10.884 1.00 96.19 89 LEU A C 1
ATOM 708 O O . LEU A 1 89 ? 3.658 3.787 11.313 1.00 96.19 89 LEU A O 1
ATOM 712 N N . THR A 1 90 ? 3.633 1.568 11.156 1.00 94.75 90 THR A N 1
ATOM 713 C CA . THR A 1 90 ? 5.017 1.422 11.623 1.00 94.75 90 THR A CA 1
ATOM 714 C C . THR A 1 90 ? 5.997 1.644 10.474 1.00 94.75 90 THR A C 1
ATOM 716 O O . THR A 1 90 ? 5.615 1.599 9.314 1.00 94.75 90 THR A O 1
ATOM 719 N N . GLU A 1 91 ? 7.275 1.864 10.783 1.00 92.56 91 GLU A N 1
ATOM 720 C CA . GLU A 1 91 ? 8.323 1.999 9.752 1.00 92.56 91 GLU A CA 1
ATOM 721 C C . GLU A 1 91 ? 8.654 0.665 9.056 1.00 92.56 91 GLU A C 1
ATOM 723 O O . GLU A 1 91 ? 9.216 0.639 7.967 1.00 92.56 91 GLU A O 1
ATOM 728 N N . SER A 1 92 ? 8.360 -0.463 9.708 1.00 93.75 92 SER A N 1
ATOM 729 C CA . SER A 1 92 ? 8.731 -1.807 9.252 1.00 93.75 92 SER A CA 1
ATOM 730 C C . SER A 1 92 ? 7.677 -2.852 9.639 1.00 93.75 92 SER A C 1
ATOM 732 O O . SER A 1 92 ? 6.618 -2.506 10.164 1.00 93.75 92 SER A O 1
ATOM 734 N N . ASN A 1 93 ? 7.966 -4.137 9.392 1.00 96.38 93 ASN A N 1
ATOM 735 C CA . ASN A 1 93 ? 7.086 -5.298 9.623 1.00 96.38 93 ASN A CA 1
ATOM 736 C C . ASN A 1 93 ? 5.870 -5.401 8.689 1.00 96.38 93 ASN A C 1
ATOM 738 O O . ASN A 1 93 ? 4.931 -6.148 8.953 1.00 96.38 93 ASN A O 1
ATOM 742 N N . HIS A 1 94 ? 5.898 -4.693 7.564 1.00 97.88 94 HIS A N 1
ATOM 743 C CA . HIS A 1 94 ? 4.939 -4.893 6.481 1.00 97.88 94 HIS A CA 1
ATOM 744 C C . HIS A 1 94 ? 5.213 -6.200 5.736 1.00 97.88 94 HIS A C 1
ATOM 746 O O . HIS A 1 94 ? 6.338 -6.699 5.712 1.00 97.88 94 H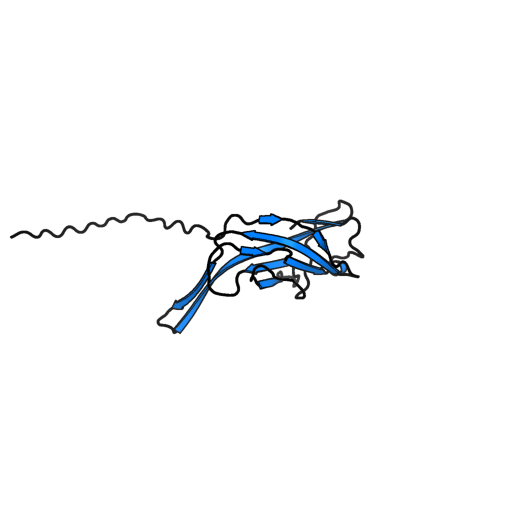IS A O 1
ATOM 752 N N . THR A 1 95 ? 4.182 -6.753 5.102 1.00 98.50 95 THR A N 1
ATOM 753 C CA . THR A 1 95 ? 4.314 -7.933 4.239 1.00 98.50 95 THR A CA 1
ATOM 754 C C . THR A 1 95 ? 4.001 -7.545 2.808 1.00 98.50 95 THR A C 1
ATOM 756 O O . THR A 1 95 ? 2.835 -7.361 2.461 1.00 98.50 95 THR A O 1
ATOM 759 N N . ALA A 1 96 ? 5.042 -7.445 1.984 1.00 98.19 96 ALA A N 1
ATOM 760 C CA . ALA A 1 96 ? 4.902 -7.321 0.540 1.00 98.19 96 ALA A CA 1
ATOM 761 C C . ALA A 1 96 ? 4.651 -8.699 -0.091 1.00 98.19 96 ALA A C 1
ATOM 763 O O . ALA A 1 96 ? 5.215 -9.704 0.348 1.00 98.19 96 ALA A O 1
ATOM 764 N N . THR A 1 97 ? 3.820 -8.747 -1.128 1.00 98.56 97 THR A N 1
ATOM 765 C CA . THR A 1 97 ? 3.504 -9.960 -1.900 1.00 98.56 97 THR A CA 1
ATOM 766 C C . THR A 1 97 ? 3.457 -9.620 -3.392 1.00 98.56 97 THR A C 1
ATOM 768 O O . THR A 1 97 ? 3.705 -8.480 -3.773 1.00 98.56 97 THR A O 1
ATOM 771 N N . GLY A 1 98 ? 3.236 -10.593 -4.281 1.00 97.12 98 GLY A N 1
ATOM 772 C CA . GLY A 1 98 ? 3.166 -10.315 -5.728 1.00 97.12 98 GLY A CA 1
ATOM 773 C C . GLY A 1 98 ? 4.491 -9.875 -6.368 1.00 97.12 98 GLY A C 1
ATOM 774 O O . GLY A 1 98 ? 4.496 -9.313 -7.460 1.00 97.12 98 GLY A O 1
ATOM 775 N N . GLY A 1 99 ? 5.619 -10.099 -5.684 1.00 97.12 99 GLY A N 1
ATOM 776 C CA . GLY A 1 99 ? 6.939 -9.652 -6.137 1.00 97.12 99 GLY A CA 1
ATOM 777 C C . GLY A 1 99 ? 7.150 -8.137 -6.054 1.00 97.12 99 GLY A C 1
ATOM 778 O O . GLY A 1 99 ? 8.056 -7.625 -6.709 1.00 97.12 99 GLY A O 1
ATOM 779 N N . THR A 1 100 ? 6.328 -7.418 -5.285 1.00 98.38 100 THR A N 1
ATOM 780 C CA . THR A 1 100 ? 6.496 -5.983 -5.041 1.00 98.38 100 THR A CA 1
ATOM 781 C C . THR A 1 100 ? 7.362 -5.707 -3.816 1.00 98.38 100 THR A C 1
ATOM 783 O O . THR A 1 100 ? 7.728 -6.604 -3.054 1.00 98.38 100 THR A O 1
ATOM 786 N N . VAL A 1 101 ? 7.666 -4.430 -3.617 1.00 98.31 101 VAL A N 1
ATOM 787 C CA . VAL A 1 101 ? 8.178 -3.877 -2.364 1.00 98.31 101 VAL A CA 1
ATOM 788 C C . VAL A 1 101 ? 7.196 -2.850 -1.808 1.00 98.31 101 VAL A C 1
ATOM 790 O O . VAL A 1 101 ? 6.370 -2.318 -2.550 1.00 98.31 101 VAL A O 1
ATOM 793 N N . ILE A 1 102 ? 7.283 -2.609 -0.500 1.00 98.44 102 ILE A N 1
ATOM 794 C CA . ILE A 1 102 ? 6.519 -1.591 0.226 1.00 98.44 102 ILE A CA 1
ATOM 795 C C . ILE A 1 102 ? 7.526 -0.576 0.760 1.00 98.44 102 ILE A C 1
ATOM 797 O O . ILE A 1 102 ? 8.458 -0.960 1.467 1.00 98.44 102 ILE A O 1
ATOM 801 N N . ASP A 1 103 ? 7.322 0.692 0.430 1.00 96.75 103 ASP A N 1
ATOM 802 C CA . ASP A 1 103 ? 8.144 1.816 0.867 1.00 96.75 103 ASP A CA 1
ATOM 803 C C . ASP A 1 103 ? 7.273 2.824 1.617 1.00 96.75 103 ASP A C 1
ATOM 805 O O . ASP A 1 103 ? 6.387 3.456 1.040 1.00 96.75 103 ASP A O 1
ATOM 809 N N . VAL A 1 104 ? 7.465 2.911 2.928 1.00 95.62 104 VAL A N 1
ATOM 810 C CA . VAL A 1 104 ? 6.647 3.749 3.807 1.00 95.62 104 VAL A CA 1
ATOM 811 C C . VAL A 1 104 ? 7.091 5.193 3.662 1.00 95.62 104 VAL A C 1
ATOM 813 O O . VAL A 1 104 ? 8.264 5.495 3.870 1.00 95.62 104 VAL A O 1
ATOM 816 N N . ALA A 1 105 ? 6.155 6.097 3.370 1.00 87.25 105 ALA A N 1
ATOM 817 C CA . ALA A 1 105 ? 6.467 7.519 3.336 1.00 87.25 105 ALA A CA 1
ATOM 818 C C . ALA A 1 105 ? 5.922 8.230 4.579 1.00 87.25 105 ALA A C 1
ATOM 820 O O . ALA A 1 105 ? 4.761 8.061 4.973 1.00 87.25 105 ALA A O 1
ATOM 821 N N . MET A 1 106 ? 6.789 9.044 5.174 1.00 85.75 106 MET A N 1
ATOM 822 C CA . MET A 1 106 ? 6.447 9.973 6.244 1.00 85.75 106 MET A CA 1
ATOM 823 C C . MET A 1 106 ? 5.813 11.234 5.657 1.00 85.75 106 MET A C 1
ATOM 825 O O . MET A 1 106 ? 6.219 11.704 4.594 1.00 85.75 106 MET A O 1
ATOM 829 N N . ASP A 1 107 ? 4.837 11.798 6.363 1.00 82.25 107 ASP A N 1
ATOM 830 C CA . ASP A 1 107 ? 4.428 13.182 6.144 1.00 82.25 107 ASP A CA 1
ATOM 831 C C . ASP A 1 107 ? 5.468 14.170 6.709 1.00 82.25 107 ASP A C 1
ATOM 833 O O . ASP A 1 107 ? 6.409 13.786 7.409 1.00 82.25 107 ASP A O 1
ATOM 837 N N . ASP A 1 108 ? 5.281 15.467 6.446 1.00 78.88 108 ASP A N 1
ATOM 838 C CA . ASP A 1 108 ? 6.159 16.536 6.955 1.00 78.88 108 ASP A CA 1
ATOM 839 C C . ASP A 1 108 ? 6.219 16.592 8.498 1.00 78.88 108 ASP A C 1
ATOM 841 O O . ASP A 1 108 ? 7.109 17.221 9.073 1.00 78.88 108 ASP A O 1
ATOM 845 N N . GLY A 1 109 ? 5.269 15.944 9.180 1.00 78.81 109 GLY A N 1
ATOM 846 C CA . GLY A 1 109 ? 5.204 15.817 10.633 1.00 78.81 109 GLY A CA 1
ATOM 847 C C . GLY A 1 109 ? 5.909 14.576 11.191 1.00 78.81 109 GLY A C 1
ATOM 848 O O . GLY A 1 109 ? 5.898 14.390 12.408 1.00 78.81 109 GLY A O 1
ATOM 849 N N . GLY A 1 110 ? 6.512 13.734 10.343 1.00 82.44 110 GLY A N 1
ATOM 850 C CA . GLY A 1 110 ? 7.187 12.494 10.740 1.00 82.44 110 GLY A CA 1
ATOM 851 C C . GLY A 1 110 ? 6.241 11.316 10.995 1.00 82.44 110 GLY A C 1
ATOM 852 O O . GLY A 1 110 ? 6.618 10.360 11.671 1.00 82.44 110 GLY A O 1
ATOM 853 N N . THR A 1 111 ? 5.006 11.375 10.494 1.00 86.31 111 THR A N 1
ATOM 854 C CA . THR A 1 111 ? 4.011 10.310 10.646 1.00 86.31 111 THR A CA 1
ATOM 855 C C . THR A 1 111 ? 3.938 9.463 9.383 1.00 86.31 111 THR A C 1
ATOM 857 O O . THR A 1 111 ? 3.729 9.971 8.285 1.00 86.31 111 THR A O 1
ATOM 860 N N . ASN A 1 112 ? 4.038 8.146 9.535 1.00 92.69 112 ASN A N 1
ATOM 861 C CA . ASN A 1 112 ? 3.875 7.198 8.435 1.00 92.69 112 ASN A CA 1
ATOM 862 C C . ASN A 1 112 ? 2.385 7.043 8.081 1.00 92.69 112 ASN A C 1
ATOM 864 O O . ASN A 1 112 ? 1.667 6.281 8.731 1.00 92.69 112 ASN A O 1
ATOM 868 N N . LEU A 1 113 ? 1.897 7.779 7.081 1.00 92.44 113 LEU A N 1
ATOM 869 C CA . LEU A 1 113 ? 0.464 7.810 6.734 1.00 92.44 113 LEU A CA 1
ATOM 870 C C . LEU A 1 113 ? 0.070 6.865 5.594 1.00 92.44 113 LEU A C 1
ATOM 872 O O . LEU A 1 113 ? -1.120 6.675 5.339 1.00 92.44 113 LEU A O 1
ATOM 876 N N . GLY A 1 114 ? 1.047 6.280 4.910 1.00 95.25 114 GLY A N 1
ATOM 877 C CA . GLY A 1 114 ? 0.837 5.356 3.806 1.00 95.25 114 GLY A CA 1
ATOM 878 C C . GLY A 1 114 ? 2.155 4.790 3.296 1.00 95.25 114 GLY A C 1
ATOM 879 O O . GLY A 1 114 ? 3.224 5.069 3.845 1.00 95.25 114 GLY A O 1
ATOM 880 N N . ALA A 1 115 ? 2.072 3.990 2.244 1.00 96.94 115 ALA A N 1
ATOM 881 C CA . ALA A 1 115 ? 3.232 3.403 1.604 1.00 96.94 115 ALA A CA 1
ATOM 882 C C . ALA A 1 115 ? 3.069 3.342 0.085 1.00 96.94 115 ALA A C 1
ATOM 884 O O . ALA A 1 115 ? 1.975 3.114 -0.434 1.00 96.94 115 ALA A O 1
ATOM 885 N N . PHE A 1 116 ? 4.179 3.503 -0.627 1.00 97.69 116 PHE A N 1
ATOM 886 C CA . PHE A 1 116 ? 4.274 3.171 -2.037 1.00 97.69 116 PHE A CA 1
ATOM 887 C C . PHE A 1 116 ? 4.468 1.668 -2.205 1.00 97.69 116 PHE A C 1
ATOM 889 O O . PHE A 1 116 ? 5.321 1.061 -1.560 1.00 97.69 116 PHE A O 1
ATOM 896 N N . VAL A 1 117 ? 3.703 1.076 -3.113 1.00 98.31 117 VAL A N 1
ATOM 897 C CA . VAL A 1 117 ? 3.840 -0.317 -3.531 1.00 98.31 117 VAL A CA 1
ATOM 898 C C . VAL A 1 117 ? 4.237 -0.347 -4.997 1.00 98.31 117 VAL A C 1
ATOM 900 O O . VAL A 1 117 ? 3.532 0.208 -5.838 1.00 98.31 117 VAL A O 1
ATOM 903 N N . TYR A 1 118 ? 5.369 -0.974 -5.308 1.00 97.81 118 TYR A N 1
ATOM 904 C CA . TYR A 1 118 ? 5.915 -0.981 -6.668 1.00 97.81 118 TYR A CA 1
ATOM 905 C C . TYR A 1 118 ? 6.805 -2.192 -6.946 1.00 97.81 118 TYR A C 1
ATOM 907 O O . TYR A 1 118 ? 7.202 -2.932 -6.042 1.00 97.81 118 TYR A O 1
ATOM 915 N N . ARG A 1 119 ? 7.132 -2.402 -8.224 1.00 97.00 119 ARG A N 1
ATOM 916 C CA . ARG A 1 119 ? 8.021 -3.483 -8.662 1.00 97.00 119 ARG A CA 1
ATOM 917 C C . ARG A 1 119 ? 9.494 -3.118 -8.395 1.00 97.00 119 ARG A C 1
ATOM 919 O O . ARG A 1 119 ? 9.956 -2.056 -8.822 1.00 97.00 119 ARG A O 1
ATOM 926 N N . PRO A 1 120 ? 10.286 -3.980 -7.736 1.00 97.31 120 PRO A N 1
ATOM 927 C CA . PRO A 1 120 ? 11.669 -3.658 -7.374 1.00 97.31 120 PRO A CA 1
ATOM 928 C C . PRO A 1 120 ? 12.679 -3.839 -8.516 1.00 97.31 120 PRO A C 1
ATOM 930 O O . PRO A 1 120 ? 13.840 -3.466 -8.361 1.00 97.31 120 PRO A O 1
ATOM 933 N N . VAL A 1 121 ? 12.268 -4.417 -9.645 1.00 96.50 121 VAL A N 1
ATOM 934 C CA . VAL A 1 121 ? 13.140 -4.749 -10.779 1.00 96.50 121 VAL A CA 1
ATOM 935 C C . VAL A 1 121 ? 12.489 -4.346 -12.094 1.00 96.50 121 VAL A C 1
ATOM 937 O O . VAL A 1 121 ? 11.261 -4.261 -12.169 1.00 96.50 121 VAL A O 1
ATOM 940 N N . ASP A 1 122 ? 13.316 -4.108 -13.111 1.00 96.69 122 ASP A N 1
ATOM 941 C CA . ASP A 1 122 ? 12.856 -3.801 -14.462 1.00 96.69 122 ASP A CA 1
ATOM 942 C C . ASP A 1 122 ? 11.919 -4.896 -14.990 1.00 96.69 122 ASP A C 1
ATOM 944 O O . ASP A 1 122 ? 12.159 -6.094 -14.822 1.00 96.69 122 ASP A O 1
ATOM 948 N N . GLY A 1 123 ? 10.832 -4.475 -15.625 1.00 95.38 123 GLY A N 1
ATOM 949 C CA . GLY A 1 123 ? 9.794 -5.364 -16.124 1.00 95.38 123 GLY A CA 1
ATOM 950 C C . GLY A 1 123 ? 8.474 -4.639 -16.324 1.00 95.38 123 GLY A C 1
ATOM 951 O O . GLY A 1 123 ? 8.307 -3.504 -15.886 1.00 95.38 123 GLY A O 1
ATOM 952 N N . ALA A 1 124 ? 7.530 -5.309 -16.981 1.00 95.56 124 ALA A N 1
ATOM 953 C CA . ALA A 1 124 ? 6.194 -4.784 -17.217 1.00 95.56 124 ALA A CA 1
ATOM 954 C C . ALA A 1 124 ? 5.122 -5.878 -17.117 1.00 95.56 124 ALA A C 1
ATOM 956 O O . ALA A 1 124 ? 5.424 -7.065 -17.252 1.00 95.56 124 ALA A O 1
ATOM 957 N N . GLY A 1 125 ? 3.873 -5.472 -16.895 1.00 94.88 125 GLY A N 1
ATOM 958 C CA . GLY A 1 125 ? 2.695 -6.341 -16.857 1.00 94.88 125 GLY A CA 1
ATOM 959 C C . GLY A 1 125 ? 1.825 -6.101 -15.627 1.00 94.88 125 GLY A C 1
ATOM 960 O O . GLY A 1 125 ? 2.093 -5.207 -14.827 1.00 94.88 125 GLY A O 1
ATOM 961 N N . SER A 1 126 ? 0.785 -6.908 -15.447 1.00 96.50 126 SER A N 1
ATOM 962 C CA . SER A 1 126 ? -0.077 -6.799 -14.268 1.00 96.50 126 SER A CA 1
ATOM 963 C C . SER A 1 126 ? 0.671 -7.162 -12.980 1.00 96.50 126 SER A C 1
ATOM 965 O O . SER A 1 126 ? 1.622 -7.954 -12.979 1.00 96.50 126 SER A O 1
ATOM 967 N N . VAL A 1 127 ? 0.250 -6.550 -11.879 1.00 97.38 127 VAL A N 1
ATOM 968 C CA . VAL A 1 127 ? 0.671 -6.891 -10.520 1.00 97.38 127 VAL A CA 1
ATOM 969 C C . VAL A 1 127 ? -0.539 -7.416 -9.765 1.00 97.38 127 VAL A C 1
ATOM 971 O O . VAL A 1 127 ? -1.637 -6.869 -9.857 1.00 97.38 127 VAL A O 1
ATOM 974 N N . THR A 1 128 ? -0.336 -8.490 -9.010 1.00 98.12 128 THR A N 1
ATOM 975 C CA . THR A 1 128 ? -1.338 -9.050 -8.103 1.00 98.12 128 THR A CA 1
ATOM 976 C C . THR A 1 128 ? -0.644 -9.432 -6.807 1.00 98.12 128 THR A C 1
ATOM 978 O O . THR A 1 128 ? 0.221 -10.308 -6.780 1.00 98.12 128 THR A O 1
ATOM 981 N N . CYS A 1 129 ? -1.008 -8.740 -5.740 1.00 98.50 129 CYS A N 1
ATOM 982 C CA . CYS A 1 129 ? -0.496 -8.912 -4.396 1.00 98.50 129 CYS A CA 1
ATOM 983 C C . CYS A 1 129 ? -1.628 -9.459 -3.532 1.00 98.50 129 CYS A C 1
ATOM 985 O O . CYS A 1 129 ? -2.468 -8.696 -3.065 1.00 98.50 129 CYS A O 1
ATOM 987 N N . GLU A 1 130 ? -1.664 -10.771 -3.331 1.00 98.56 130 GLU A N 1
ATOM 988 C CA . GLU A 1 130 ? -2.618 -11.390 -2.411 1.00 98.56 130 GLU A CA 1
ATOM 989 C C . GLU A 1 130 ? -2.101 -11.285 -0.974 1.00 98.56 130 GLU A C 1
ATOM 991 O O . GLU A 1 130 ? -0.899 -11.435 -0.734 1.00 98.56 130 GLU A O 1
ATOM 996 N N . GLN A 1 131 ? -2.996 -11.034 -0.020 1.00 98.38 131 GLN A N 1
ATOM 997 C CA . GLN A 1 131 ? -2.711 -11.000 1.417 1.00 98.38 131 GLN A CA 1
ATOM 998 C C . GLN A 1 131 ? -1.544 -10.069 1.795 1.00 98.38 131 GLN A C 1
ATOM 1000 O O . GLN A 1 131 ? -0.773 -10.349 2.722 1.00 98.38 131 GLN A O 1
ATOM 1005 N N . MET A 1 132 ? -1.408 -8.950 1.080 1.00 98.56 132 MET A N 1
ATOM 1006 C CA . MET A 1 132 ? -0.483 -7.879 1.440 1.00 98.56 132 MET A CA 1
ATOM 1007 C C . MET A 1 132 ? -0.881 -7.301 2.796 1.00 98.56 132 MET A C 1
ATOM 1009 O O . MET A 1 132 ? -2.069 -7.201 3.102 1.00 98.56 132 MET A O 1
ATOM 1013 N N . ARG A 1 133 ? 0.103 -6.929 3.624 1.00 98.56 133 ARG A N 1
ATOM 1014 C CA . ARG A 1 133 ? -0.160 -6.395 4.968 1.00 98.56 133 ARG A CA 1
ATOM 1015 C C . ARG A 1 133 ? 0.598 -5.109 5.235 1.00 98.56 133 ARG A C 1
ATOM 1017 O O . ARG A 1 133 ? 1.828 -5.090 5.171 1.00 98.56 133 ARG A O 1
ATOM 1024 N N . LEU A 1 134 ? -0.144 -4.074 5.619 1.00 98.19 134 LEU A N 1
ATOM 1025 C CA . LEU A 1 134 ? 0.396 -2.870 6.241 1.00 98.19 134 LEU A CA 1
ATOM 1026 C C . LEU A 1 134 ? 0.248 -2.986 7.759 1.00 98.19 134 LEU A C 1
ATOM 1028 O O . LEU A 1 134 ? -0.821 -3.315 8.267 1.00 98.19 134 LEU A O 1
ATOM 1032 N N . HIS A 1 135 ? 1.330 -2.725 8.482 1.00 97.62 135 HIS A N 1
ATOM 1033 C CA . HIS A 1 135 ? 1.387 -2.894 9.931 1.00 97.62 135 HIS A CA 1
ATOM 1034 C C . HIS A 1 135 ? 1.010 -1.571 10.597 1.00 97.62 135 HIS A C 1
ATOM 1036 O O . HIS A 1 135 ? 1.668 -0.547 10.405 1.00 97.62 135 HIS A O 1
ATOM 1042 N N . TRP A 1 136 ? -0.093 -1.588 11.335 1.00 96.75 136 TRP A N 1
ATOM 1043 C CA . TRP A 1 136 ? -0.699 -0.425 11.962 1.00 96.75 136 TRP A CA 1
ATOM 1044 C C . TRP A 1 136 ? -0.296 -0.328 13.431 1.00 96.75 136 TRP A C 1
ATOM 1046 O O . TRP A 1 136 ? -0.550 -1.243 14.215 1.00 96.75 136 TRP A O 1
ATOM 1056 N N . ASN A 1 137 ? 0.248 0.823 13.826 1.00 95.06 137 ASN A N 1
ATOM 1057 C CA . ASN A 1 137 ? 0.430 1.211 15.221 1.00 95.06 137 ASN A CA 1
ATOM 1058 C C . ASN A 1 137 ? -0.833 1.916 15.746 1.00 95.06 137 ASN A C 1
ATOM 1060 O O . ASN A 1 137 ? -0.907 3.147 15.837 1.00 95.06 137 ASN A O 1
ATOM 1064 N N . TYR A 1 138 ? -1.862 1.137 16.077 1.00 94.44 138 TYR A N 1
ATOM 1065 C CA . TYR A 1 138 ? -3.121 1.708 16.555 1.00 94.44 138 TYR A CA 1
ATOM 1066 C C . TYR A 1 138 ? -2.998 2.353 17.940 1.00 94.44 138 TYR A C 1
ATOM 1068 O O . TYR A 1 138 ? -3.756 3.276 18.247 1.00 94.44 138 TYR A O 1
ATOM 1076 N N . ALA A 1 139 ? -2.023 1.938 18.758 1.00 93.38 139 ALA A N 1
ATOM 1077 C CA . ALA A 1 139 ? -1.739 2.591 20.035 1.00 93.38 139 ALA A CA 1
ATOM 1078 C C . ALA A 1 139 ? -1.274 4.041 19.841 1.00 93.38 139 ALA A C 1
ATOM 1080 O O . ALA A 1 139 ? -1.761 4.933 20.534 1.00 93.38 139 ALA A O 1
ATOM 1081 N N . ALA A 1 140 ? -0.408 4.306 18.855 1.00 88.88 140 ALA A N 1
ATOM 1082 C CA . ALA A 1 140 ? -0.022 5.674 18.490 1.00 88.88 140 ALA A CA 1
ATOM 1083 C C . ALA A 1 140 ? -1.212 6.503 17.977 1.00 88.88 140 ALA A C 1
ATOM 1085 O O . ALA A 1 140 ? -1.237 7.721 18.127 1.00 88.88 140 ALA A O 1
ATOM 1086 N N . SER A 1 141 ? -2.243 5.834 17.452 1.00 83.88 141 SER A N 1
ATOM 1087 C CA . SER A 1 141 ? -3.508 6.456 17.045 1.00 83.88 141 SER A CA 1
ATOM 1088 C C . SER A 1 141 ? -4.481 6.703 18.220 1.00 83.88 141 SER A C 1
ATOM 1090 O O . SER A 1 141 ? -5.604 7.167 18.006 1.00 83.88 141 SER A O 1
ATOM 1092 N N . GLY A 1 142 ? -4.066 6.401 19.459 1.00 87.25 142 GLY A N 1
ATOM 1093 C CA . GLY A 1 142 ? -4.834 6.610 20.690 1.00 87.25 142 GLY A CA 1
ATOM 1094 C C . GLY A 1 142 ? -5.856 5.516 21.005 1.00 87.25 142 GLY A C 1
ATOM 1095 O O . GLY A 1 142 ? -6.717 5.722 21.861 1.00 87.25 142 GLY A O 1
ATOM 1096 N N . LEU A 1 143 ? -5.795 4.370 20.322 1.00 91.12 143 LEU A N 1
ATOM 1097 C CA . LEU A 1 143 ? -6.695 3.245 20.564 1.00 91.12 143 LEU A CA 1
ATOM 1098 C C . LEU A 1 143 ? -6.094 2.264 21.579 1.00 91.12 143 LEU A C 1
ATOM 1100 O O . LEU A 1 143 ? -4.929 1.889 21.486 1.00 91.12 143 LEU A O 1
ATOM 1104 N N . SER A 1 144 ? -6.913 1.801 22.526 1.00 87.62 144 SER A N 1
ATOM 1105 C CA . SER A 1 144 ? -6.554 0.742 23.486 1.00 87.62 144 SER A CA 1
ATOM 1106 C C . SER A 1 144 ? -6.813 -0.675 22.957 1.00 87.62 144 SER A C 1
ATOM 1108 O O . SER A 1 144 ? -6.475 -1.654 23.618 1.00 87.62 144 SER A O 1
ATOM 1110 N N . GLY A 1 145 ? -7.423 -0.788 21.777 1.00 88.88 145 GLY A N 1
ATOM 1111 C CA . GLY A 1 145 ? -7.763 -2.033 21.101 1.00 88.88 145 GLY A CA 1
ATOM 1112 C C . GLY A 1 145 ? -8.561 -1.758 19.826 1.00 88.88 145 GLY A C 1
ATOM 1113 O O . GLY A 1 145 ? -8.851 -0.606 19.504 1.00 88.88 145 GLY A O 1
ATOM 1114 N N . THR A 1 146 ? -8.934 -2.817 19.111 1.00 87.50 146 THR A N 1
ATOM 1115 C CA . THR A 1 146 ? -9.573 -2.728 17.784 1.00 87.50 146 THR A CA 1
ATOM 1116 C C . THR A 1 146 ? -11.057 -3.110 17.792 1.00 87.50 146 THR A C 1
ATOM 1118 O O . THR A 1 146 ? -11.658 -3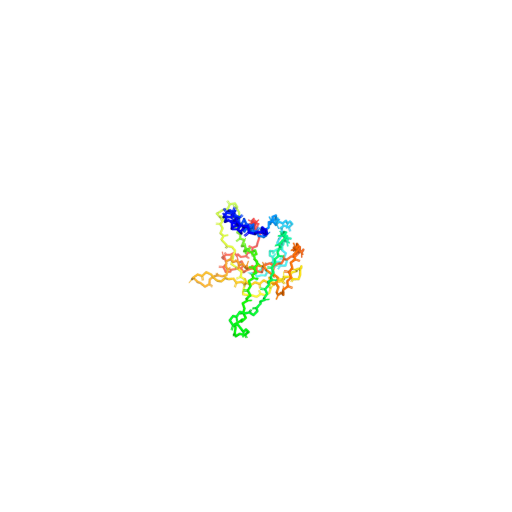.302 16.737 1.00 87.50 146 THR A O 1
ATOM 1121 N N . ASN A 1 147 ? -11.666 -3.212 18.976 1.00 88.94 147 ASN A N 1
ATOM 1122 C CA . ASN A 1 147 ? -13.106 -3.435 19.110 1.00 88.94 147 ASN A CA 1
ATOM 1123 C C . ASN A 1 147 ? -13.880 -2.221 18.572 1.00 88.94 147 ASN A C 1
ATOM 1125 O O . ASN A 1 147 ? -13.502 -1.079 18.847 1.00 88.94 147 ASN A O 1
ATOM 1129 N N . ASP A 1 148 ? -14.959 -2.478 17.830 1.00 89.38 148 ASP A N 1
ATOM 1130 C CA . ASP A 1 148 ? -15.796 -1.464 17.171 1.00 89.38 148 ASP A CA 1
ATOM 1131 C C . ASP A 1 148 ? -15.014 -0.504 16.256 1.00 89.38 148 ASP A C 1
ATOM 1133 O O . ASP A 1 148 ? -15.360 0.675 16.127 1.00 89.38 148 ASP A O 1
ATOM 1137 N N . VAL A 1 149 ? -13.938 -0.995 15.636 1.00 93.31 149 VAL A N 1
ATOM 1138 C CA . VAL A 1 149 ? -13.170 -0.251 14.636 1.00 93.31 149 VAL A CA 1
ATOM 1139 C C . VAL A 1 149 ? -13.604 -0.660 13.234 1.00 93.31 149 VAL A C 1
ATOM 1141 O O . VAL A 1 149 ? -13.515 -1.829 12.866 1.00 93.31 149 VAL A O 1
ATOM 1144 N N . ASP A 1 150 ? -13.990 0.330 12.432 1.00 95.00 150 ASP A N 1
ATOM 1145 C CA . ASP A 1 150 ? -14.119 0.182 10.983 1.00 95.00 150 ASP A CA 1
ATOM 1146 C C . ASP A 1 150 ? -12.817 0.635 10.311 1.00 95.00 150 ASP A C 1
ATOM 1148 O O . ASP A 1 150 ? -12.227 1.641 10.720 1.00 95.00 150 ASP A O 1
ATOM 1152 N N . ILE A 1 151 ? -12.401 -0.065 9.252 1.00 95.50 151 ILE A N 1
ATOM 1153 C CA . ILE A 1 151 ? -11.212 0.258 8.449 1.00 95.50 151 ILE A CA 1
ATOM 1154 C C . ILE A 1 151 ? -11.610 0.408 6.981 1.00 95.50 151 ILE A C 1
ATOM 1156 O O . ILE A 1 151 ? -12.458 -0.328 6.481 1.00 95.50 151 ILE A O 1
ATOM 1160 N N . ALA A 1 152 ? -10.979 1.362 6.302 1.00 95.69 152 ALA A N 1
ATOM 1161 C CA . ALA A 1 152 ? -11.035 1.550 4.859 1.00 95.69 152 ALA A CA 1
ATOM 1162 C C . ALA A 1 152 ? -9.620 1.791 4.318 1.00 95.69 152 ALA A C 1
ATOM 1164 O O . ALA A 1 152 ? -8.785 2.365 5.021 1.00 95.69 152 ALA A O 1
ATOM 1165 N N . VAL A 1 153 ? -9.373 1.366 3.082 1.00 89.81 153 VAL A N 1
ATOM 1166 C CA . VAL A 1 153 ? -8.124 1.565 2.331 1.00 89.81 153 VAL A CA 1
ATOM 1167 C C . VAL A 1 153 ? -8.478 2.217 1.005 1.00 89.81 153 VAL A C 1
ATOM 1169 O O . VAL A 1 153 ? -9.484 1.766 0.411 1.00 89.81 153 VAL A O 1
#